Protein AF-A0A6N8YYG7-F1 (afdb_monomer_lite)

pLDDT: mean 87.11, std 8.55, range [59.22, 95.25]

Foldseek 3Di:
DLVVQLVVVVVWDDQDDDPAWTWIDDPNDIDTHGPDPDDDPVRVVVVQVVVCVRVVHHQDPVNSVVSD

Structure (mmCIF, N/CA/C/O backbone):
data_AF-A0A6N8YYG7-F1
#
_entry.id   AF-A0A6N8YYG7-F1
#
loop_
_atom_site.group_PDB
_atom_site.id
_atom_site.type_symbol
_atom_site.label_atom_id
_atom_site.label_alt_id
_atom_site.label_comp_id
_atom_site.label_asym_id
_atom_site.label_entity_id
_atom_site.label_seq_id
_atom_site.pdbx_PDB_ins_code
_atom_site.Cartn_x
_atom_site.Cartn_y
_atom_site.Cartn_z
_atom_site.occupancy
_atom_site.B_iso_or_equiv
_atom_site.auth_seq_id
_atom_site.auth_comp_id
_atom_site.auth_asym_id
_atom_site.auth_atom_id
_atom_site.pdbx_PDB_model_num
ATOM 1 N N . MET A 1 1 ? 10.326 -8.424 -1.003 1.00 73.06 1 MET A N 1
ATOM 2 C CA . MET A 1 1 ? 9.969 -7.040 -0.634 1.0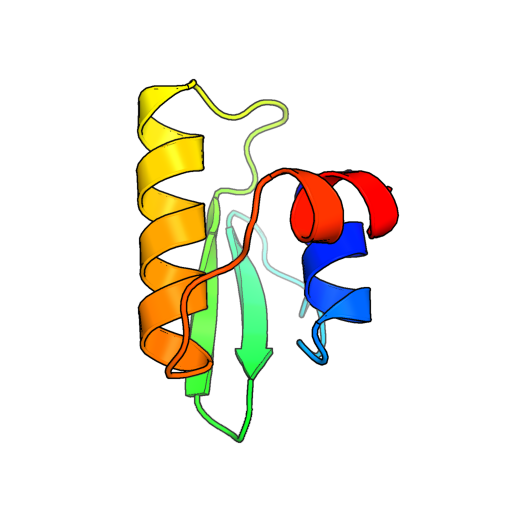0 73.06 1 MET A CA 1
ATOM 3 C C . MET A 1 1 ? 8.920 -7.038 0.451 1.00 73.06 1 MET A C 1
ATOM 5 O O . MET A 1 1 ? 7.937 -7.758 0.309 1.00 73.06 1 MET A O 1
ATOM 9 N N . GLU A 1 2 ? 9.111 -6.227 1.487 1.00 85.19 2 GLU A N 1
ATOM 10 C CA . GLU A 1 2 ? 8.173 -6.112 2.611 1.00 85.19 2 GLU A CA 1
ATOM 11 C C . GLU A 1 2 ? 6.797 -5.592 2.166 1.00 85.19 2 GLU A C 1
ATOM 13 O O . GLU A 1 2 ? 5.767 -6.174 2.486 1.00 85.19 2 GLU A O 1
ATOM 18 N N . PHE A 1 3 ? 6.773 -4.604 1.268 1.00 88.56 3 PHE A N 1
ATOM 19 C CA . PHE A 1 3 ? 5.536 -4.066 0.695 1.00 88.56 3 PHE A CA 1
ATOM 20 C C . PHE A 1 3 ? 4.649 -5.142 0.039 1.00 88.56 3 PHE A C 1
ATOM 22 O O . PHE A 1 3 ? 3.457 -5.224 0.313 1.00 88.56 3 PHE A O 1
ATOM 29 N N . ILE A 1 4 ? 5.237 -6.028 -0.774 1.00 88.31 4 ILE A N 1
ATOM 30 C CA . ILE A 1 4 ? 4.509 -7.121 -1.445 1.00 88.31 4 ILE A CA 1
ATOM 31 C C . ILE A 1 4 ? 3.917 -8.104 -0.425 1.00 88.31 4 ILE A C 1
ATOM 33 O O . ILE A 1 4 ? 2.812 -8.603 -0.630 1.00 88.31 4 ILE A O 1
ATOM 37 N N . ARG A 1 5 ? 4.622 -8.383 0.681 1.00 89.19 5 ARG A N 1
ATOM 38 C CA . ARG A 1 5 ? 4.101 -9.255 1.748 1.00 89.19 5 ARG A CA 1
ATOM 39 C C . ARG A 1 5 ? 2.859 -8.651 2.393 1.00 89.19 5 ARG A C 1
ATOM 41 O O . ARG A 1 5 ? 1.861 -9.354 2.532 1.00 89.19 5 ARG A O 1
ATOM 48 N N . ARG A 1 6 ? 2.892 -7.351 2.695 1.00 92.56 6 ARG A N 1
ATOM 49 C CA . ARG A 1 6 ? 1.740 -6.619 3.242 1.00 92.56 6 ARG A CA 1
ATOM 50 C C . ARG A 1 6 ? 0.551 -6.633 2.283 1.00 92.56 6 ARG A C 1
ATOM 52 O O . ARG A 1 6 ? -0.560 -6.938 2.701 1.00 92.56 6 ARG A O 1
ATOM 59 N N . LEU A 1 7 ? 0.781 -6.421 0.983 1.00 92.44 7 LEU A N 1
ATOM 60 C CA . LEU A 1 7 ? -0.283 -6.507 -0.026 1.00 92.44 7 LEU A CA 1
ATOM 61 C C . LEU A 1 7 ? -0.923 -7.897 -0.097 1.00 92.44 7 LEU A C 1
ATOM 63 O O . LEU A 1 7 ? -2.141 -8.002 -0.220 1.00 92.44 7 LEU A O 1
ATOM 67 N N . ARG A 1 8 ? -0.138 -8.972 0.038 1.00 91.81 8 ARG A N 1
ATOM 68 C CA . ARG A 1 8 ? -0.694 -10.334 0.105 1.00 91.81 8 ARG A CA 1
ATOM 69 C C . ARG A 1 8 ? -1.619 -10.519 1.308 1.00 91.81 8 ARG A C 1
ATOM 71 O O . ARG A 1 8 ? -2.666 -11.140 1.161 1.00 91.81 8 ARG A O 1
ATOM 78 N N . ARG A 1 9 ? -1.276 -9.952 2.471 1.00 93.56 9 ARG A N 1
ATOM 79 C CA . ARG A 1 9 ? -2.147 -9.972 3.662 1.00 93.56 9 ARG A CA 1
ATOM 80 C C . ARG A 1 9 ? -3.434 -9.157 3.468 1.00 93.56 9 ARG A C 1
ATOM 82 O O . ARG A 1 9 ? -4.458 -9.518 4.030 1.00 93.56 9 ARG A O 1
ATOM 89 N N . LEU A 1 10 ? -3.403 -8.127 2.621 1.00 92.31 10 LEU A N 1
ATOM 90 C CA . LEU A 1 10 ? -4.580 -7.346 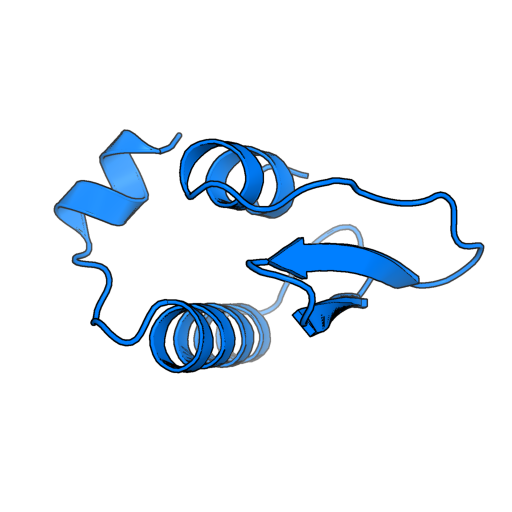2.208 1.00 92.31 10 LEU A CA 1
ATOM 91 C C . LEU A 1 10 ? -5.435 -8.029 1.121 1.00 92.31 10 LEU A C 1
ATOM 93 O O . LEU A 1 10 ? -6.419 -7.449 0.662 1.00 92.31 10 LEU A O 1
ATOM 97 N N . GLY A 1 11 ? -5.077 -9.243 0.687 1.00 92.38 11 GLY A N 1
ATOM 98 C CA . GLY A 1 11 ? -5.830 -10.002 -0.315 1.00 92.38 11 GLY A CA 1
ATOM 99 C C . GLY A 1 11 ? -5.405 -9.753 -1.764 1.00 92.38 11 GLY A C 1
ATOM 100 O O . GLY A 1 11 ? -6.139 -10.112 -2.682 1.00 92.38 11 GLY A O 1
ATOM 101 N N . PHE A 1 12 ? -4.237 -9.147 -2.004 1.00 93.19 12 PHE A N 1
ATOM 102 C CA . PHE A 1 12 ? -3.667 -9.077 -3.350 1.00 93.19 12 PHE A CA 1
ATOM 103 C C . PHE A 1 12 ? -3.007 -10.407 -3.735 1.00 93.19 12 PHE A C 1
ATOM 105 O O . PHE A 1 12 ? -2.208 -10.975 -2.989 1.00 93.19 12 PHE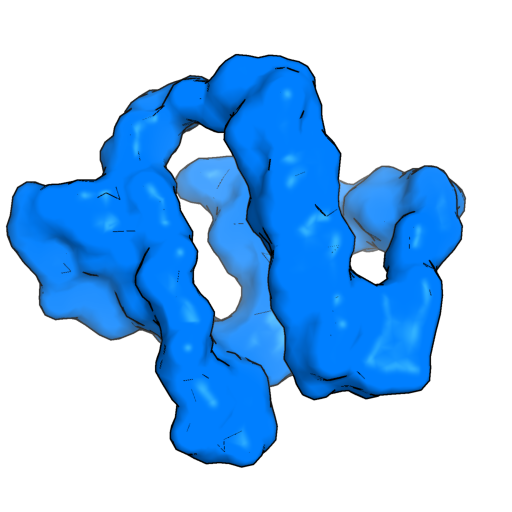 A O 1
ATOM 112 N N . GLU A 1 13 ? -3.267 -10.861 -4.954 1.00 91.25 13 GLU A N 1
ATOM 113 C CA . GLU A 1 13 ? -2.701 -12.077 -5.533 1.00 91.25 13 GLU A CA 1
ATOM 114 C C . GLU A 1 13 ? -1.438 -11.776 -6.352 1.00 91.25 13 GLU A C 1
ATOM 116 O O . GLU A 1 13 ? -1.357 -10.759 -7.046 1.00 91.25 13 GLU A O 1
ATOM 121 N N . GLY A 1 14 ? -0.455 -12.680 -6.309 1.00 85.75 14 GLY A N 1
ATOM 122 C CA . GLY A 1 14 ? 0.836 -12.549 -6.995 1.00 85.75 14 GLY A CA 1
ATOM 123 C C . GLY A 1 14 ? 2.039 -12.517 -6.032 1.00 85.75 14 GLY A C 1
ATOM 124 O O . GLY A 1 14 ? 1.930 -12.998 -4.901 1.00 85.75 14 GLY A O 1
ATOM 125 N N . PRO A 1 15 ? 3.193 -11.959 -6.451 1.00 83.19 15 PRO A N 1
ATOM 126 C CA . PRO A 1 15 ? 3.414 -11.294 -7.733 1.00 83.19 15 PRO A CA 1
ATOM 127 C C . PRO A 1 15 ? 3.534 -12.281 -8.908 1.00 83.19 15 PRO A C 1
ATOM 129 O O . PRO A 1 15 ? 4.045 -13.388 -8.761 1.00 83.19 15 PRO A O 1
ATOM 132 N N . SER A 1 16 ? 3.051 -11.888 -10.090 1.00 73.12 16 SER A N 1
ATOM 133 C CA . SER A 1 16 ? 3.286 -12.637 -11.336 1.00 73.12 16 SER A CA 1
ATOM 134 C C . SER A 1 16 ? 4.681 -12.323 -11.893 1.00 73.12 16 SER A C 1
ATOM 136 O O . SER A 1 16 ? 5.019 -11.138 -11.967 1.00 73.12 16 SER A O 1
ATOM 138 N N . PRO A 1 17 ? 5.456 -13.323 -12.363 1.00 59.22 17 PRO A N 1
ATOM 139 C CA . PRO A 1 17 ? 6.829 -13.111 -12.809 1.00 59.22 17 PRO A CA 1
ATOM 140 C C . PRO A 1 17 ? 6.903 -12.089 -13.955 1.00 59.22 17 PRO A C 1
ATOM 142 O O . PRO A 1 17 ? 6.277 -12.237 -15.009 1.00 59.22 17 PRO A O 1
ATOM 145 N N . GLY A 1 18 ? 7.677 -11.024 -13.744 1.00 60.31 18 GLY A N 1
ATOM 146 C CA . GLY A 1 18 ? 7.945 -9.971 -14.720 1.00 60.31 18 GLY A CA 1
ATOM 147 C C . GLY A 1 18 ? 9.408 -9.529 -14.663 1.00 60.31 18 GLY A C 1
ATOM 148 O O . GLY A 1 18 ? 10.011 -9.494 -13.602 1.00 60.31 18 GLY A O 1
ATOM 149 N N . ARG A 1 19 ? 10.003 -9.180 -15.814 1.00 64.50 19 ARG A N 1
ATOM 150 C CA . ARG A 1 19 ? 11.442 -8.844 -15.913 1.00 64.50 19 ARG A CA 1
ATOM 151 C C . ARG A 1 19 ? 11.837 -7.471 -15.331 1.00 64.50 19 ARG A C 1
ATOM 153 O O . ARG A 1 19 ? 13.023 -7.223 -15.172 1.00 64.50 19 ARG A O 1
ATOM 160 N N . ARG A 1 20 ? 10.883 -6.555 -15.106 1.00 66.62 20 ARG A N 1
ATOM 161 C CA . ARG A 1 20 ? 11.137 -5.154 -14.668 1.00 66.62 20 ARG A CA 1
ATOM 162 C C . ARG A 1 20 ? 10.070 -4.556 -13.743 1.00 66.62 20 ARG A C 1
ATOM 164 O O . ARG A 1 20 ? 10.230 -3.443 -13.266 1.00 66.62 20 ARG A O 1
ATOM 171 N N . HIS A 1 21 ? 8.949 -5.247 -13.567 1.00 75.12 21 HIS A N 1
ATOM 172 C CA . HIS A 1 21 ? 7.838 -4.795 -12.739 1.00 75.12 21 HIS A CA 1
ATOM 173 C C . HIS A 1 21 ? 7.161 -6.021 -12.155 1.00 75.12 21 HIS A C 1
ATOM 175 O O . HIS A 1 21 ? 6.896 -6.983 -12.886 1.00 75.12 21 HIS A O 1
ATOM 181 N N . GLU A 1 22 ? 6.858 -5.950 -10.869 1.00 83.38 22 GLU A N 1
ATOM 182 C CA . GLU A 1 22 ? 6.032 -6.938 -10.198 1.00 83.38 22 GLU A CA 1
ATOM 183 C C . GLU A 1 22 ? 4.567 -6.621 -10.506 1.00 83.38 22 GLU A C 1
ATOM 185 O O . GLU A 1 22 ? 4.171 -5.458 -10.616 1.00 83.38 22 GLU A O 1
ATOM 190 N N . ARG A 1 23 ? 3.739 -7.645 -10.707 1.00 87.00 23 ARG A N 1
ATOM 191 C CA . ARG A 1 23 ? 2.310 -7.456 -10.996 1.00 87.00 23 ARG A CA 1
ATOM 192 C C . ARG A 1 23 ? 1.487 -8.183 -9.959 1.00 87.00 23 ARG A C 1
ATOM 194 O O . ARG A 1 23 ? 1.676 -9.384 -9.777 1.00 87.00 23 ARG A O 1
ATOM 201 N N . MET A 1 24 ? 0.562 -7.472 -9.332 1.00 90.75 24 MET A N 1
ATOM 202 C CA . MET A 1 24 ? -0.389 -8.048 -8.387 1.00 90.75 24 MET A CA 1
ATOM 203 C C . MET A 1 24 ? -1.817 -7.842 -8.883 1.00 90.75 24 MET A C 1
ATOM 205 O O . MET A 1 24 ? -2.084 -6.879 -9.599 1.00 90.75 24 MET A O 1
ATOM 209 N N . ASN A 1 25 ? -2.735 -8.734 -8.532 1.00 91.00 25 ASN A N 1
ATOM 210 C CA . ASN A 1 25 ? -4.152 -8.605 -8.866 1.00 91.00 25 ASN A CA 1
ATOM 211 C C . ASN A 1 25 ? -4.970 -8.439 -7.585 1.00 91.00 25 ASN A C 1
ATOM 213 O O . ASN A 1 25 ? -4.684 -9.083 -6.583 1.00 91.00 25 ASN A O 1
ATOM 217 N N . TYR A 1 26 ? -5.991 -7.592 -7.625 1.00 92.06 26 TYR A N 1
ATOM 218 C CA . TYR A 1 26 ? -6.976 -7.455 -6.556 1.00 92.06 26 TYR A CA 1
ATOM 219 C C . TYR A 1 26 ? -8.362 -7.418 -7.188 1.00 92.06 26 TYR A C 1
ATOM 221 O O . TYR A 1 26 ? -8.618 -6.547 -8.022 1.00 92.06 26 TYR A O 1
ATOM 229 N N . GLN A 1 27 ? -9.219 -8.390 -6.861 1.00 89.50 27 GLN A N 1
ATOM 230 C CA . GLN A 1 27 ? -10.583 -8.505 -7.405 1.00 89.50 27 GLN A CA 1
ATOM 231 C C . GLN A 1 27 ? -10.646 -8.347 -8.942 1.00 89.50 27 GLN A C 1
ATOM 233 O O . GLN A 1 27 ? -11.434 -7.577 -9.487 1.00 89.50 27 GLN A O 1
ATOM 238 N N . GLY A 1 28 ? -9.741 -9.018 -9.663 1.00 85.50 28 GLY A N 1
ATOM 239 C CA . GLY A 1 28 ? -9.663 -8.951 -11.130 1.00 85.50 28 GLY A CA 1
ATOM 240 C C . GLY A 1 28 ? -9.012 -7.683 -11.706 1.00 85.50 28 GLY A C 1
ATOM 241 O O . GLY A 1 28 ? -8.805 -7.599 -12.915 1.00 85.50 28 GLY A O 1
ATOM 242 N N . ARG A 1 29 ? -8.621 -6.706 -10.875 1.00 87.12 29 ARG A N 1
ATOM 243 C CA . ARG A 1 29 ? -7.905 -5.494 -11.303 1.00 87.12 29 ARG A CA 1
ATOM 244 C C . ARG A 1 29 ? -6.404 -5.631 -11.067 1.00 87.12 29 ARG A C 1
ATOM 246 O O . ARG A 1 29 ? -5.946 -5.794 -9.937 1.00 87.12 29 ARG A O 1
ATOM 253 N N . ARG A 1 30 ? -5.609 -5.462 -12.124 1.00 88.31 30 ARG A N 1
ATOM 254 C CA . ARG A 1 30 ? -4.139 -5.564 -12.073 1.00 88.31 30 ARG A CA 1
ATOM 255 C C . ARG A 1 30 ? -3.481 -4.280 -11.578 1.00 88.31 30 ARG A C 1
ATOM 257 O O . ARG A 1 30 ? -3.804 -3.210 -12.085 1.00 88.31 30 ARG A O 1
ATOM 264 N N . MET A 1 31 ? -2.560 -4.384 -10.626 1.00 89.19 31 MET A N 1
ATOM 265 C CA . MET A 1 31 ? -1.670 -3.331 -10.129 1.00 89.19 31 MET A CA 1
ATOM 266 C C . MET A 1 31 ? -0.237 -3.619 -10.584 1.00 89.19 31 MET A C 1
ATOM 268 O O . MET A 1 31 ? 0.224 -4.760 -10.515 1.00 89.19 31 MET A O 1
ATOM 272 N N . ILE A 1 32 ? 0.459 -2.589 -11.063 1.00 88.50 32 ILE A N 1
ATOM 273 C CA . ILE A 1 32 ? 1.868 -2.673 -11.457 1.00 88.50 32 ILE A CA 1
ATOM 274 C C . ILE A 1 32 ? 2.698 -2.068 -10.330 1.00 88.50 32 ILE A C 1
ATOM 276 O O . ILE A 1 32 ? 2.483 -0.920 -9.948 1.00 88.50 32 ILE A O 1
ATOM 280 N N . LEU A 1 33 ? 3.640 -2.846 -9.812 1.00 86.75 33 LEU A N 1
ATOM 281 C CA . LEU A 1 33 ? 4.573 -2.435 -8.779 1.00 86.75 33 LEU A CA 1
ATOM 282 C C . LEU A 1 33 ? 5.974 -2.282 -9.382 1.00 86.75 33 LEU A C 1
ATOM 284 O O . LEU A 1 33 ? 6.441 -3.163 -10.114 1.00 86.75 33 LEU A O 1
ATOM 288 N N . PRO A 1 34 ? 6.674 -1.185 -9.071 1.00 84.06 34 PRO A N 1
ATOM 289 C CA . PRO A 1 34 ? 8.084 -1.039 -9.401 1.00 84.06 34 PRO A CA 1
ATOM 290 C C . PRO A 1 34 ? 8.920 -2.150 -8.748 1.00 84.06 34 PRO A C 1
ATOM 292 O O . PRO A 1 34 ? 8.698 -2.494 -7.585 1.00 84.06 34 PRO A O 1
ATOM 295 N N . SER A 1 35 ? 9.868 -2.723 -9.496 1.00 76.12 35 SER A N 1
ATOM 296 C CA . SER A 1 35 ? 10.739 -3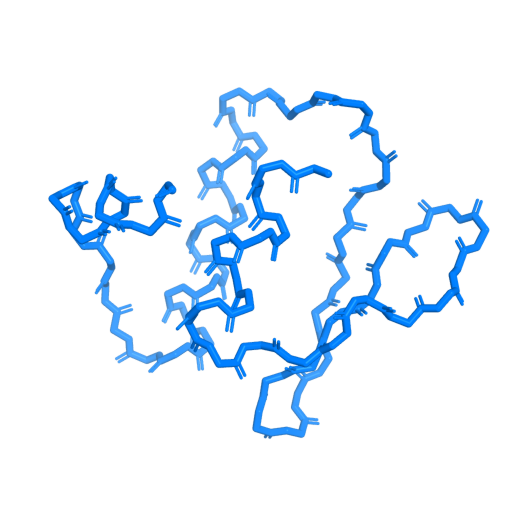.808 -9.015 1.00 76.12 35 SER A CA 1
ATOM 297 C C . SER A 1 35 ? 12.037 -3.307 -8.364 1.00 76.12 35 SER A C 1
ATOM 299 O O . SER A 1 35 ? 12.986 -4.078 -8.226 1.00 76.12 35 SER A O 1
ATOM 301 N N . ASN A 1 36 ? 12.135 -2.016 -8.029 1.00 77.62 36 ASN A N 1
ATOM 302 C CA . ASN A 1 36 ? 13.307 -1.453 -7.358 1.00 77.62 36 ASN A CA 1
ATOM 303 C C . ASN A 1 36 ? 13.404 -1.949 -5.911 1.00 77.62 36 ASN A C 1
ATOM 305 O O . ASN A 1 36 ? 12.383 -2.056 -5.242 1.00 77.62 36 ASN A O 1
ATOM 309 N N . GLY A 1 37 ? 14.644 -2.212 -5.465 1.00 69.25 37 GLY A N 1
ATOM 310 C CA . GLY A 1 37 ? 15.045 -2.706 -4.133 1.00 69.25 37 GLY A CA 1
ATOM 311 C C . GLY A 1 37 ? 14.436 -1.945 -2.951 1.00 69.25 37 GLY A C 1
ATOM 312 O O . GLY A 1 37 ? 14.094 -2.538 -1.930 1.00 69.25 37 GLY A O 1
ATOM 313 N N . GLU A 1 38 ? 14.258 -0.640 -3.129 1.00 80.88 38 GLU A N 1
ATOM 314 C CA . GLU A 1 38 ? 13.773 0.286 -2.115 1.00 80.88 38 GLU A CA 1
ATOM 315 C C . GLU A 1 38 ? 12.861 1.327 -2.761 1.00 80.88 38 GLU A C 1
ATOM 317 O O . GLU A 1 38 ? 13.127 1.808 -3.867 1.00 80.88 38 GLU A O 1
ATOM 322 N N . TYR A 1 39 ? 11.786 1.685 -2.062 1.00 84.81 39 TYR A N 1
ATOM 323 C CA . TYR A 1 39 ? 10.890 2.761 -2.470 1.00 84.81 39 TYR A CA 1
ATOM 324 C C . TYR A 1 39 ? 11.262 4.046 -1.738 1.00 84.81 39 TYR A C 1
ATOM 326 O O . TYR A 1 39 ? 11.466 4.039 -0.525 1.00 84.81 39 TYR A O 1
ATOM 334 N N . SER A 1 40 ? 11.284 5.169 -2.458 1.00 89.19 40 SER A N 1
ATOM 335 C CA . SER A 1 40 ? 11.336 6.479 -1.804 1.00 89.19 40 SER A CA 1
ATOM 336 C C . SER A 1 40 ? 10.058 6.720 -0.990 1.00 89.19 40 SER A C 1
ATOM 338 O O . SER A 1 40 ? 9.010 6.135 -1.276 1.00 89.19 40 SER A O 1
ATOM 340 N N . LEU A 1 41 ? 10.101 7.623 -0.004 1.00 88.81 41 LEU A N 1
ATOM 341 C CA . LEU A 1 41 ? 8.910 7.978 0.784 1.00 88.81 41 LEU A CA 1
ATOM 342 C C . LEU A 1 41 ? 7.757 8.471 -0.102 1.00 88.81 41 LEU A C 1
ATOM 344 O O . LEU A 1 41 ? 6.606 8.088 0.105 1.00 88.81 41 LEU A O 1
ATOM 348 N N . THR A 1 42 ? 8.065 9.278 -1.119 1.00 91.69 42 THR A N 1
ATOM 349 C CA . THR A 1 42 ? 7.082 9.766 -2.095 1.00 91.69 42 THR A CA 1
ATOM 350 C C . THR A 1 42 ? 6.455 8.611 -2.870 1.00 91.69 42 THR A C 1
ATOM 352 O O . THR A 1 42 ? 5.233 8.527 -2.972 1.00 91.69 42 THR A O 1
ATOM 355 N N . GLN A 1 43 ? 7.279 7.684 -3.363 1.00 90.12 43 GLN A N 1
ATOM 356 C CA . GLN A 1 43 ? 6.814 6.516 -4.104 1.00 90.12 43 GLN A CA 1
ATOM 357 C C . GLN A 1 43 ? 5.944 5.610 -3.226 1.00 90.12 43 GLN A C 1
ATOM 359 O O . GLN A 1 43 ? 4.880 5.176 -3.661 1.00 90.12 43 GLN A O 1
ATOM 364 N N . LEU A 1 44 ? 6.354 5.365 -1.980 1.00 90.12 44 LEU A N 1
ATOM 365 C CA . LEU A 1 44 ? 5.594 4.551 -1.037 1.00 90.12 44 LEU A CA 1
ATOM 366 C C . LEU A 1 44 ? 4.216 5.163 -0.750 1.00 90.12 44 LEU A C 1
ATOM 368 O O . LEU A 1 44 ? 3.216 4.456 -0.830 1.00 90.12 44 LEU A O 1
ATOM 372 N N . ARG A 1 45 ? 4.142 6.478 -0.498 1.00 91.69 45 ARG A N 1
ATOM 373 C CA . ARG A 1 45 ? 2.866 7.191 -0.298 1.00 91.69 45 ARG A CA 1
ATOM 374 C C . ARG A 1 45 ? 1.941 7.061 -1.508 1.00 91.69 45 ARG A C 1
ATOM 376 O O . ARG A 1 45 ? 0.756 6.789 -1.345 1.00 91.69 45 ARG A O 1
ATOM 383 N N . MET A 1 46 ? 2.480 7.209 -2.718 1.00 92.69 46 MET A N 1
ATOM 384 C CA . MET A 1 46 ? 1.705 7.040 -3.952 1.00 92.69 46 MET A CA 1
ATOM 385 C C . MET A 1 46 ? 1.185 5.610 -4.131 1.00 92.69 46 MET A C 1
ATOM 387 O O . MET A 1 46 ? 0.078 5.419 -4.630 1.00 92.69 46 MET A O 1
ATOM 391 N N . LEU A 1 47 ? 1.979 4.603 -3.762 1.00 92.75 47 LEU A N 1
ATOM 392 C CA . LEU A 1 47 ? 1.573 3.202 -3.853 1.00 92.75 47 LEU A CA 1
ATOM 393 C C . LEU A 1 47 ? 0.496 2.858 -2.821 1.00 92.75 47 LEU A C 1
ATOM 395 O O . LEU A 1 47 ? -0.464 2.189 -3.181 1.00 92.75 47 LEU A O 1
ATOM 399 N N . ILE A 1 48 ? 0.623 3.337 -1.578 1.00 93.00 48 ILE A N 1
ATOM 400 C CA . ILE A 1 48 ? -0.393 3.139 -0.531 1.00 93.00 48 ILE A CA 1
ATOM 401 C C . ILE A 1 48 ? -1.723 3.754 -0.968 1.00 93.00 48 ILE A C 1
ATOM 403 O O . ILE A 1 48 ? -2.729 3.055 -0.977 1.00 93.00 48 ILE A O 1
ATOM 407 N N . ARG A 1 49 ? -1.716 4.994 -1.466 1.00 94.25 49 ARG A N 1
ATOM 408 C CA . ARG A 1 49 ? -2.935 5.644 -1.964 1.00 94.25 49 ARG A CA 1
ATOM 409 C C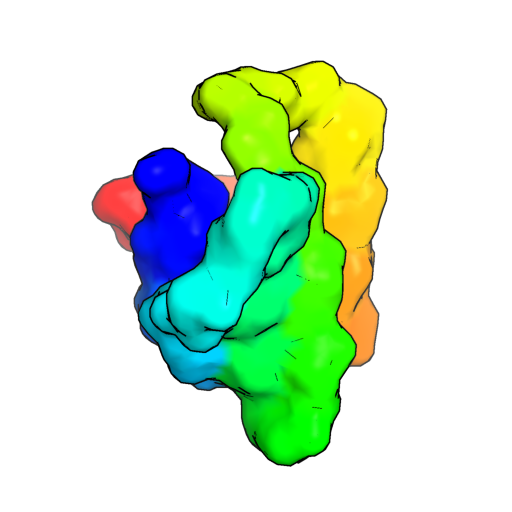 . ARG A 1 49 ? -3.620 4.849 -3.082 1.00 94.25 49 ARG A C 1
ATOM 411 O O . ARG A 1 49 ? -4.833 4.689 -3.080 1.00 94.25 49 ARG A O 1
ATOM 418 N N . GLN A 1 50 ? -2.850 4.294 -4.020 1.00 93.31 50 GLN A N 1
ATOM 419 C CA . GLN A 1 50 ? -3.406 3.425 -5.067 1.00 93.31 50 GLN A CA 1
ATOM 420 C C . GLN A 1 50 ? -4.001 2.124 -4.516 1.00 93.31 50 GLN A C 1
ATOM 422 O O . GLN A 1 50 ? -4.926 1.571 -5.110 1.00 93.31 50 GLN A O 1
ATOM 427 N N . VAL A 1 51 ? -3.446 1.595 -3.425 1.00 93.69 51 VAL A N 1
ATOM 428 C CA . VAL A 1 51 ? -3.994 0.420 -2.739 1.00 93.69 51 VAL A CA 1
ATOM 429 C C . VAL A 1 51 ? -5.320 0.790 -2.089 1.00 93.69 51 VAL A C 1
ATOM 431 O O . VAL A 1 51 ? -6.295 0.088 -2.331 1.00 93.69 51 VAL A O 1
ATOM 434 N N . GLU A 1 52 ? -5.379 1.905 -1.361 1.00 94.94 52 GLU A N 1
ATOM 435 C CA . GLU A 1 52 ? -6.594 2.432 -0.721 1.00 94.94 52 GLU A CA 1
ATOM 436 C C . GLU A 1 52 ? -7.725 2.654 -1.734 1.00 94.94 52 GLU A C 1
ATOM 438 O O . GLU A 1 52 ? -8.841 2.164 -1.555 1.00 94.94 52 GLU A O 1
ATOM 443 N N . GLU A 1 53 ? -7.413 3.286 -2.869 1.00 93.69 53 GLU A N 1
ATOM 444 C CA . GLU A 1 53 ? -8.351 3.485 -3.981 1.00 93.69 53 GLU A CA 1
ATOM 445 C C . GLU A 1 53 ? -8.858 2.155 -4.572 1.00 93.69 53 GLU A C 1
ATOM 447 O O . GLU A 1 53 ? -9.995 2.069 -5.037 1.00 93.69 53 GLU A O 1
ATOM 452 N N . ARG A 1 54 ? -8.041 1.092 -4.554 1.00 91.44 54 ARG A N 1
ATOM 453 C CA . ARG A 1 54 ? -8.431 -0.239 -5.055 1.00 91.44 54 ARG A CA 1
ATOM 454 C C . ARG A 1 54 ? -9.273 -1.032 -4.074 1.00 91.44 54 ARG A C 1
ATOM 456 O O . ARG A 1 54 ? -10.188 -1.718 -4.519 1.00 91.44 54 ARG A O 1
ATOM 463 N N . ILE A 1 55 ? -8.944 -0.976 -2.786 1.00 93.00 55 ILE A N 1
ATOM 464 C CA . ILE A 1 55 ? -9.705 -1.662 -1.736 1.00 93.00 55 ILE A CA 1
ATOM 465 C C . ILE A 1 55 ? -10.970 -0.884 -1.348 1.00 93.00 55 ILE A C 1
ATOM 467 O O . ILE A 1 55 ? -11.854 -1.444 -0.707 1.00 93.00 55 ILE A O 1
ATOM 471 N N . GLY A 1 56 ? -11.068 0.390 -1.742 1.00 93.94 56 GLY A N 1
ATOM 472 C CA . GLY A 1 56 ? -12.218 1.250 -1.470 1.00 93.94 56 GLY A CA 1
ATOM 473 C C . GLY A 1 56 ? -12.294 1.741 -0.023 1.00 93.94 56 GLY A C 1
ATOM 474 O O . GLY A 1 56 ? -13.381 2.074 0.443 1.00 93.94 56 GLY A O 1
ATOM 475 N N . ARG A 1 57 ? -11.167 1.759 0.696 1.00 94.94 57 ARG A N 1
ATOM 476 C CA . ARG A 1 57 ? -11.053 2.267 2.070 1.00 94.94 57 ARG A CA 1
ATOM 477 C C . ARG A 1 57 ? -9.626 2.711 2.369 1.00 94.94 57 ARG A C 1
ATOM 479 O O . ARG A 1 57 ? -8.685 2.226 1.747 1.00 94.94 57 ARG A O 1
ATOM 486 N N . GLU A 1 58 ? -9.479 3.584 3.353 1.00 95.25 58 GLU A N 1
ATOM 487 C CA . GLU A 1 58 ? -8.172 3.969 3.885 1.00 95.25 58 GLU A CA 1
ATOM 488 C C . GLU A 1 58 ? -7.562 2.829 4.717 1.00 95.25 58 GLU A C 1
ATOM 490 O O . GLU A 1 58 ? -8.278 1.989 5.283 1.00 95.25 58 GLU A O 1
ATOM 495 N N . ILE A 1 59 ? -6.231 2.792 4.769 1.00 93.25 59 ILE A N 1
ATOM 496 C CA . ILE A 1 59 ? -5.465 1.880 5.617 1.00 93.25 59 ILE A CA 1
ATOM 497 C C . ILE A 1 59 ? -4.856 2.715 6.735 1.00 93.25 59 ILE A C 1
ATOM 499 O O . ILE A 1 59 ? -4.026 3.592 6.489 1.00 93.25 59 ILE A O 1
ATOM 503 N N . THR A 1 60 ? -5.234 2.435 7.981 1.00 93.75 60 THR A N 1
ATOM 504 C CA . THR A 1 60 ? -4.661 3.172 9.111 1.00 93.75 60 THR A CA 1
ATOM 505 C C . THR A 1 60 ? -3.200 2.789 9.331 1.00 93.75 60 THR A C 1
ATOM 507 O O . THR A 1 60 ? -2.733 1.727 8.906 1.00 93.75 60 THR A O 1
ATOM 510 N N . VAL A 1 61 ? -2.453 3.643 10.031 1.00 90.94 61 VAL A N 1
ATOM 511 C CA . VAL A 1 61 ? -1.052 3.360 10.376 1.00 90.94 61 VAL A CA 1
ATOM 512 C C . VAL A 1 61 ? -0.951 2.091 11.228 1.00 90.94 61 VAL A C 1
ATOM 514 O O . VAL A 1 61 ? -0.047 1.280 11.031 1.00 90.94 61 VAL A O 1
ATOM 517 N N . GLU A 1 62 ? -1.896 1.887 12.143 1.00 93.31 62 GLU A N 1
ATOM 518 C CA . GLU A 1 62 ? -1.978 0.714 13.012 1.00 93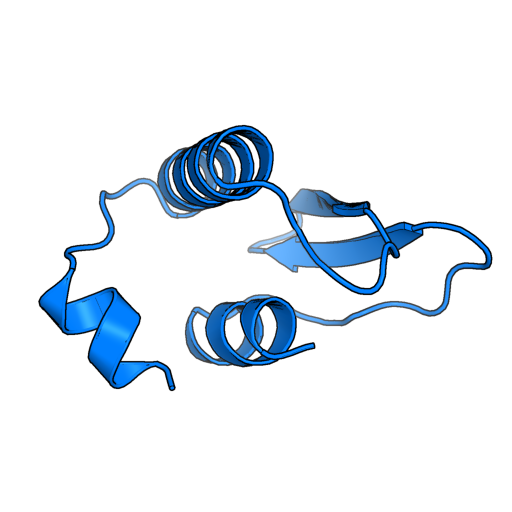.31 62 GLU A CA 1
ATOM 519 C C . GLU A 1 62 ? -2.210 -0.557 12.197 1.00 93.31 62 GLU A C 1
ATOM 521 O O . GLU A 1 62 ? -1.479 -1.537 12.358 1.00 93.31 62 GLU A O 1
ATOM 526 N N . GLU A 1 63 ? -3.176 -0.527 11.274 1.00 93.25 63 GLU A N 1
ATOM 527 C CA . GLU A 1 63 ? -3.432 -1.645 10.375 1.00 93.25 63 GLU A CA 1
ATOM 528 C C . GLU A 1 63 ? -2.190 -1.939 9.537 1.00 93.25 63 GLU A C 1
ATOM 530 O O . GLU A 1 63 ? -1.705 -3.069 9.528 1.00 93.25 63 GLU A O 1
ATOM 535 N N . TRP A 1 64 ? -1.611 -0.919 8.903 1.00 92.06 64 TRP A N 1
ATOM 536 C CA . TRP A 1 64 ? -0.420 -1.059 8.072 1.00 92.06 64 TRP A CA 1
ATOM 537 C C . TRP A 1 64 ? 0.760 -1.688 8.821 1.00 92.06 64 TRP A C 1
ATOM 539 O O . TRP A 1 64 ? 1.501 -2.495 8.249 1.00 92.06 64 TRP A O 1
ATOM 549 N N . ASN A 1 65 ? 0.930 -1.341 10.097 1.00 90.62 65 ASN A N 1
ATOM 550 C CA . ASN A 1 65 ? 1.965 -1.895 10.965 1.00 90.62 65 ASN A CA 1
ATOM 551 C C . ASN A 1 65 ? 1.660 -3.332 11.414 1.00 90.62 65 ASN A C 1
ATOM 553 O O . ASN A 1 65 ? 2.596 -4.107 11.596 1.00 90.62 65 ASN A O 1
ATOM 557 N N . SER A 1 66 ? 0.387 -3.721 11.521 1.00 92.94 66 SER A N 1
ATOM 558 C CA . SER A 1 66 ? -0.018 -5.108 11.814 1.00 92.94 66 SER A CA 1
ATOM 559 C C . SER A 1 66 ? 0.214 -6.078 10.641 1.00 92.94 66 SER A C 1
ATOM 561 O O . SER A 1 66 ? 0.289 -7.294 10.827 1.00 92.94 66 SER A O 1
ATOM 563 N N . LEU A 1 67 ? 0.371 -5.552 9.419 1.00 88.44 67 LEU A N 1
ATOM 564 C CA . LEU A 1 67 ? 0.637 -6.345 8.212 1.00 88.44 67 LEU A CA 1
ATOM 565 C C . LEU A 1 67 ? 2.111 -6.759 8.054 1.00 88.44 67 LEU A C 1
ATOM 567 O O . LEU A 1 67 ? 2.413 -7.511 7.126 1.00 88.44 67 LEU A O 1
ATOM 571 N N . ASN A 1 68 ? 3.005 -6.281 8.926 1.00 72.94 68 ASN A N 1
ATOM 572 C CA . ASN A 1 68 ? 4.435 -6.625 8.941 1.00 72.94 68 ASN A CA 1
ATOM 573 C C . ASN A 1 68 ? 4.649 -8.105 9.301 1.00 72.94 68 ASN A C 1
ATOM 575 O O . ASN A 1 68 ? 4.014 -8.599 10.263 1.00 72.94 68 ASN A O 1
#

Sequence (68 aa):
MEFIRRLRRLGFEGPSPGRRHERMNYQGRRMILPSNGEYSLTQLRMLIRQVEERIGREITVEEWNSLN

Secondary structure (DSSP, 8-state):
-HHHHHHHHTT-EEEEP-SSEEEEEETTEEEEEE--SS--HHHHHHHHHHHHHHHTS---HHHHHHT-

Radius of gyration: 11.41 Å; chains: 1; bounding box: 27×23×29 Å